Protein AF-A0A7V9S5V1-F1 (afdb_monomer_lite)

Radius of gyration: 19.91 Å; chains: 1; bounding box: 54×23×60 Å

Sequence (107 aa):
MKKEIKVPMIFIELLIILFIAFIVSGMFYYIFKSKSNCPGNVLLFFVVIFLASVAERLWIIPVGPVFFGLAWVPILIVGAIFAFVLYAASMSPVNYKSVEKKYRNNE

Foldseek 3Di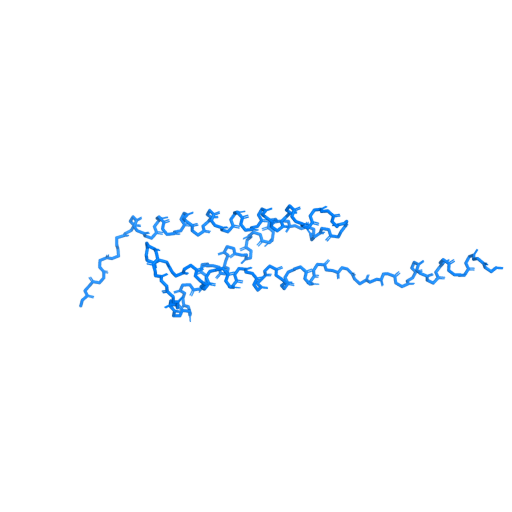:
DDPPPPPVLVVVVLVVLLVVLVVLLVVLCVVCVVPPLPQPDSPVLSVVLSVQLVVCVVPPDQDDDADSNDRVVSSVVSSVVSSVVSVVVSDDDDPVVVVVVVVVVVD

Structure (mmCIF, N/CA/C/O backbone):
data_AF-A0A7V9S5V1-F1
#
_entry.id   AF-A0A7V9S5V1-F1
#
loop_
_atom_site.group_PDB
_atom_site.id
_atom_site.type_symbol
_atom_site.label_atom_id
_atom_site.label_alt_id
_atom_site.label_comp_id
_atom_site.label_asym_id
_atom_site.label_entity_id
_atom_site.label_seq_id
_atom_site.pdbx_PDB_ins_code
_atom_site.Cartn_x
_atom_site.Cartn_y
_atom_site.Cartn_z
_atom_site.occupancy
_atom_site.B_iso_or_equiv
_atom_site.auth_seq_id
_atom_site.auth_comp_id
_atom_site.auth_asym_id
_atom_site.auth_atom_id
_atom_site.pdbx_PDB_model_num
ATOM 1 N N . MET A 1 1 ? -26.966 -4.944 18.571 1.00 40.75 1 MET A N 1
ATOM 2 C CA . MET A 1 1 ? -25.594 -4.687 19.060 1.00 40.75 1 MET A CA 1
ATOM 3 C C . MET A 1 1 ? -25.048 -3.476 18.309 1.00 40.75 1 MET A C 1
ATOM 5 O O . MET A 1 1 ? -24.588 -3.605 17.183 1.00 40.75 1 MET A O 1
ATOM 9 N N . LYS A 1 2 ? -25.250 -2.275 18.866 1.00 45.94 2 LYS A N 1
ATOM 10 C CA . LYS A 1 2 ? -24.857 -0.997 18.255 1.00 45.94 2 LYS A CA 1
ATOM 11 C C . LYS A 1 2 ? -23.326 -0.947 18.286 1.00 45.94 2 LYS A C 1
ATOM 13 O O . LYS A 1 2 ? -22.747 -0.835 19.362 1.00 45.94 2 LYS A O 1
ATOM 18 N N . LYS A 1 3 ? -22.659 -1.129 17.141 1.00 58.50 3 LYS A N 1
ATOM 19 C CA . LYS A 1 3 ? -21.239 -0.777 17.027 1.00 58.50 3 LYS A CA 1
ATOM 20 C C . LYS A 1 3 ? -21.197 0.740 17.156 1.00 58.50 3 LYS A C 1
ATOM 22 O O . LYS A 1 3 ? -21.477 1.448 16.197 1.00 58.50 3 LYS A O 1
ATOM 27 N N . GLU A 1 4 ? -20.947 1.225 18.366 1.00 57.56 4 GLU A N 1
ATOM 28 C CA . GLU A 1 4 ? -20.545 2.605 18.610 1.00 57.56 4 GLU A CA 1
ATOM 29 C C . GLU A 1 4 ? -19.238 2.795 17.837 1.00 57.56 4 GLU A C 1
ATOM 31 O O . GLU A 1 4 ? -18.164 2.383 18.283 1.00 57.56 4 GLU A O 1
ATOM 36 N N . ILE A 1 5 ? -19.349 3.301 16.610 1.00 62.50 5 ILE A N 1
ATOM 37 C CA . ILE A 1 5 ? -18.211 3.625 15.764 1.00 62.50 5 ILE A CA 1
ATOM 38 C C . ILE A 1 5 ? -17.511 4.788 16.458 1.00 62.50 5 ILE A C 1
ATOM 40 O O . ILE A 1 5 ? -17.848 5.956 16.267 1.00 62.50 5 ILE A O 1
ATOM 44 N N . LYS A 1 6 ? -16.561 4.464 17.334 1.00 64.88 6 LYS A N 1
ATOM 45 C CA . LYS A 1 6 ? -15.699 5.460 17.948 1.00 64.88 6 LYS A CA 1
ATOM 46 C C . LYS A 1 6 ? -14.846 6.036 16.823 1.00 64.88 6 LYS A C 1
ATOM 48 O O . LYS A 1 6 ? -13.863 5.426 16.421 1.00 64.88 6 LYS A O 1
ATOM 53 N N . VAL A 1 7 ? -15.225 7.217 16.338 1.00 66.00 7 VAL A N 1
ATOM 54 C CA . VAL A 1 7 ? -14.460 8.063 15.405 1.00 66.00 7 VAL A CA 1
ATOM 55 C C . VAL A 1 7 ? -12.943 8.062 15.680 1.00 66.00 7 VAL A C 1
ATOM 57 O O . VAL A 1 7 ? -12.189 7.925 14.715 1.00 66.00 7 VAL A O 1
ATOM 60 N N . PRO A 1 8 ? -12.450 8.108 16.944 1.00 68.56 8 PRO A N 1
ATOM 61 C CA . PRO A 1 8 ? -11.009 8.016 17.200 1.00 68.56 8 PRO A CA 1
ATOM 62 C C . PRO A 1 8 ? -10.372 6.697 16.734 1.00 68.56 8 PRO A C 1
ATOM 64 O O . PRO A 1 8 ? -9.213 6.693 16.340 1.00 68.56 8 PRO A O 1
ATOM 67 N N . MET A 1 9 ? -11.113 5.588 16.733 1.00 73.25 9 MET A N 1
ATOM 68 C CA . MET A 1 9 ? -10.608 4.276 16.323 1.00 73.25 9 MET A CA 1
ATOM 69 C C . MET A 1 9 ? -10.393 4.210 14.802 1.00 73.25 9 MET A C 1
ATOM 71 O O . MET A 1 9 ? -9.333 3.784 14.366 1.00 73.25 9 MET A O 1
ATOM 75 N N . ILE A 1 10 ? -11.326 4.741 13.999 1.00 75.88 10 ILE A N 1
ATOM 76 C CA . ILE A 1 10 ? -11.169 4.822 12.531 1.00 75.88 10 ILE A CA 1
ATOM 77 C C . ILE A 1 10 ? -9.993 5.719 12.146 1.00 75.88 10 ILE A C 1
ATOM 79 O O . ILE A 1 10 ? -9.258 5.414 11.210 1.00 75.88 10 ILE A O 1
ATOM 83 N N . PHE A 1 11 ? -9.816 6.835 12.854 1.00 80.56 11 PHE A N 1
ATOM 84 C CA . PHE A 1 11 ? -8.724 7.759 12.566 1.00 80.56 11 PHE A CA 1
ATOM 85 C C . PHE A 1 11 ? -7.356 7.106 12.804 1.00 80.56 11 PHE A C 1
ATOM 87 O O . PHE A 1 11 ? -6.462 7.219 11.968 1.00 80.56 11 PHE A O 1
ATOM 94 N N . ILE A 1 12 ? -7.215 6.365 13.908 1.00 81.69 12 ILE A N 1
ATOM 95 C CA . ILE A 1 12 ? -6.005 5.592 14.213 1.00 81.69 12 ILE A CA 1
ATOM 96 C C . ILE A 1 12 ? -5.784 4.497 13.164 1.00 81.69 12 ILE A C 1
ATOM 98 O O . ILE A 1 12 ? -4.666 4.343 12.680 1.00 81.69 12 ILE A O 1
ATOM 102 N N . GLU A 1 13 ? -6.836 3.776 12.766 1.00 75.12 13 GLU A N 1
ATOM 103 C CA . GLU A 1 13 ? -6.740 2.751 11.721 1.00 75.12 13 GLU A CA 1
ATOM 104 C C . GLU A 1 13 ? -6.241 3.336 10.391 1.00 75.12 13 GLU A C 1
ATOM 106 O O . GLU A 1 13 ? -5.330 2.783 9.776 1.00 75.12 13 GLU A O 1
ATOM 111 N N . LEU A 1 14 ? -6.790 4.481 9.970 1.00 81.12 14 LEU A N 1
ATOM 112 C CA . LEU A 1 14 ? -6.357 5.193 8.765 1.00 81.12 14 LEU A CA 1
ATOM 113 C C . LEU A 1 14 ? -4.901 5.643 8.854 1.00 81.12 14 LEU A C 1
ATOM 115 O O . LEU A 1 14 ? -4.161 5.496 7.883 1.00 81.12 14 LEU A O 1
ATOM 119 N N . LEU A 1 15 ? -4.482 6.160 10.010 1.00 85.00 15 LEU A N 1
ATOM 120 C CA . LEU A 1 15 ? -3.103 6.582 10.236 1.00 85.00 15 LEU A CA 1
ATOM 121 C C . LEU A 1 15 ? -2.134 5.394 10.128 1.00 85.00 15 LEU A C 1
ATOM 123 O O . LEU A 1 15 ? -1.085 5.511 9.496 1.00 85.00 15 LEU A O 1
ATOM 127 N N . ILE A 1 16 ? -2.505 4.241 10.693 1.00 81.25 16 ILE A N 1
ATOM 128 C CA . ILE A 1 16 ? -1.719 3.003 10.613 1.00 81.25 16 ILE A CA 1
ATOM 129 C C . ILE A 1 16 ? -1.635 2.514 9.163 1.00 81.25 16 ILE A C 1
ATOM 131 O O . ILE A 1 16 ? -0.538 2.223 8.689 1.00 81.25 16 ILE A O 1
ATOM 135 N N . ILE A 1 17 ? -2.759 2.467 8.437 1.00 79.06 17 ILE A N 1
ATOM 136 C CA . ILE A 1 17 ? -2.779 2.066 7.019 1.00 79.06 17 ILE A CA 1
ATOM 137 C C . ILE A 1 17 ? -1.896 3.000 6.185 1.00 79.06 17 ILE A C 1
ATOM 139 O O . ILE A 1 17 ? -1.103 2.526 5.373 1.00 79.06 17 ILE A O 1
ATOM 143 N N . LEU A 1 18 ? -2.003 4.313 6.403 1.00 83.56 18 LEU A N 1
ATOM 144 C CA . LEU A 1 18 ? -1.196 5.318 5.715 1.00 83.56 18 LEU A CA 1
ATOM 145 C C . LEU A 1 18 ? 0.300 5.098 5.972 1.00 83.56 18 LEU A C 1
ATOM 147 O O . LEU A 1 18 ? 1.099 5.120 5.037 1.00 83.56 18 LEU A O 1
ATOM 151 N N . PHE A 1 19 ? 0.671 4.844 7.228 1.00 85.0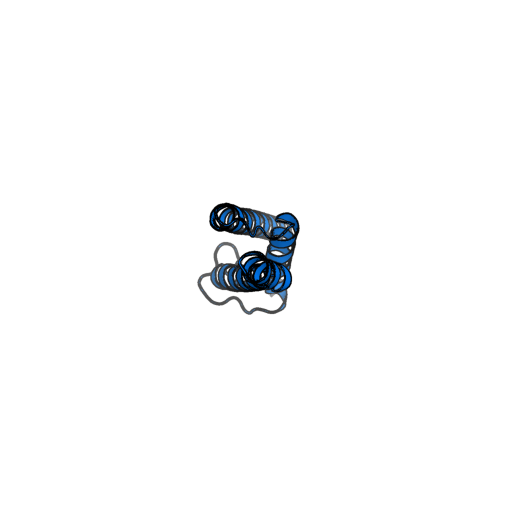6 19 PHE A N 1
ATOM 152 C CA . PHE A 1 19 ? 2.057 4.616 7.624 1.00 85.06 19 PHE A CA 1
ATOM 153 C C . PHE A 1 19 ? 2.623 3.318 7.032 1.00 85.06 19 PHE A C 1
ATOM 155 O O . PHE A 1 19 ? 3.722 3.320 6.479 1.00 85.06 19 PHE A O 1
ATOM 162 N N . ILE A 1 20 ? 1.856 2.223 7.066 1.00 78.94 20 ILE A N 1
ATOM 163 C CA . ILE A 1 20 ? 2.241 0.944 6.450 1.00 78.94 20 ILE A CA 1
ATOM 164 C C . ILE A 1 20 ? 2.384 1.101 4.933 1.00 78.94 20 ILE A C 1
ATOM 166 O O . ILE A 1 20 ? 3.401 0.693 4.374 1.00 78.94 20 ILE A O 1
ATOM 170 N N . ALA A 1 21 ? 1.413 1.729 4.265 1.00 79.00 21 ALA A N 1
ATOM 171 C CA . ALA A 1 21 ? 1.468 1.976 2.825 1.00 79.00 21 ALA A CA 1
ATOM 172 C C . ALA A 1 21 ? 2.697 2.816 2.443 1.00 79.00 21 ALA A C 1
ATOM 174 O O . ALA A 1 21 ? 3.360 2.525 1.446 1.00 79.00 21 ALA A O 1
ATOM 175 N N . PHE A 1 22 ? 3.046 3.811 3.264 1.00 82.00 22 PHE A N 1
ATOM 176 C CA . PHE A 1 22 ? 4.242 4.627 3.071 1.00 82.00 22 PHE A CA 1
ATOM 177 C C . PHE A 1 22 ? 5.529 3.801 3.199 1.00 82.00 22 PHE A C 1
ATOM 179 O O . PHE A 1 22 ? 6.393 3.883 2.324 1.00 82.00 22 PHE A O 1
ATOM 186 N N . ILE A 1 23 ? 5.639 2.956 4.230 1.00 83.50 23 ILE A N 1
ATOM 187 C CA . ILE A 1 23 ? 6.798 2.068 4.424 1.00 83.50 23 ILE A CA 1
ATOM 188 C C . ILE A 1 23 ? 6.930 1.078 3.268 1.00 83.50 23 ILE A C 1
ATOM 190 O O . ILE A 1 23 ? 8.016 0.942 2.709 1.00 83.50 23 ILE A O 1
ATOM 194 N N . VAL A 1 24 ? 5.843 0.406 2.882 1.00 75.62 24 VAL A N 1
ATOM 195 C CA . VAL A 1 24 ? 5.854 -0.584 1.794 1.00 75.62 24 VAL A CA 1
ATOM 196 C C . VAL A 1 24 ? 6.230 0.083 0.472 1.00 75.62 24 VAL A C 1
ATOM 198 O O . VAL A 1 24 ? 7.118 -0.402 -0.230 1.00 75.62 24 VAL A O 1
ATOM 201 N N . SER A 1 25 ? 5.631 1.235 0.159 1.00 74.75 25 SER A N 1
ATOM 202 C CA . SER A 1 25 ? 5.985 2.006 -1.036 1.00 74.75 25 SER A CA 1
ATOM 203 C C . SER A 1 25 ? 7.452 2.451 -1.016 1.00 74.75 25 SER A C 1
ATOM 205 O O . SER A 1 25 ? 8.122 2.396 -2.048 1.00 74.75 25 SER A O 1
ATOM 207 N N . GLY A 1 26 ? 7.966 2.871 0.143 1.00 75.12 26 GLY A N 1
ATOM 208 C CA . GLY A 1 26 ? 9.366 3.251 0.327 1.00 75.12 26 GLY A CA 1
ATOM 209 C C . GLY A 1 26 ? 10.330 2.072 0.171 1.00 75.12 26 GLY A C 1
ATOM 210 O O . GLY A 1 26 ? 11.342 2.202 -0.518 1.00 75.12 26 GLY A O 1
ATOM 211 N N . MET A 1 27 ? 10.001 0.907 0.740 1.00 75.81 27 MET A N 1
ATOM 212 C CA . MET A 1 27 ? 10.772 -0.331 0.574 1.00 75.81 27 MET A CA 1
ATOM 213 C C . MET A 1 27 ? 10.845 -0.743 -0.893 1.00 75.81 27 MET A C 1
ATOM 215 O O . MET A 1 27 ? 11.940 -0.990 -1.394 1.00 75.81 27 MET A O 1
ATOM 219 N N . PHE A 1 28 ? 9.712 -0.768 -1.601 1.00 67.69 28 PHE A N 1
ATOM 220 C CA . PHE A 1 28 ? 9.691 -1.073 -3.032 1.00 67.69 28 PHE A CA 1
ATOM 221 C C . PHE A 1 28 ? 10.517 -0.056 -3.823 1.00 67.69 28 PHE A C 1
ATOM 223 O O . PHE A 1 28 ? 11.359 -0.450 -4.626 1.00 67.69 28 PHE A O 1
ATOM 230 N N . TYR A 1 29 ? 10.372 1.243 -3.550 1.00 72.19 29 TYR A N 1
ATOM 231 C CA . TYR A 1 29 ? 11.217 2.250 -4.189 1.00 72.19 29 TYR A CA 1
ATOM 232 C C . TYR A 1 29 ? 12.709 1.969 -3.972 1.00 72.19 29 TYR A C 1
ATOM 234 O O . TYR A 1 29 ? 13.473 1.987 -4.931 1.00 72.19 29 TYR A O 1
ATOM 242 N N . TYR A 1 30 ? 13.129 1.654 -2.746 1.00 71.25 30 TYR A N 1
ATOM 243 C CA . TYR A 1 30 ? 14.538 1.417 -2.431 1.00 71.25 30 TYR A CA 1
ATOM 244 C C . TYR A 1 30 ? 15.085 0.131 -3.070 1.00 71.25 30 TYR A C 1
ATOM 246 O O . TYR A 1 30 ? 16.190 0.141 -3.612 1.00 71.25 30 TYR A O 1
ATOM 254 N N . ILE A 1 31 ? 14.301 -0.953 -3.060 1.00 68.50 31 ILE A N 1
ATOM 255 C CA . ILE A 1 31 ? 14.654 -2.241 -3.681 1.00 68.50 31 ILE A CA 1
ATOM 256 C C . ILE A 1 31 ? 14.778 -2.089 -5.204 1.00 68.50 31 ILE A C 1
ATOM 258 O O . ILE A 1 31 ? 15.728 -2.591 -5.807 1.00 68.50 31 ILE A O 1
ATOM 262 N N . PHE A 1 32 ? 13.853 -1.362 -5.837 1.00 61.25 32 PHE A N 1
ATOM 263 C CA . PHE A 1 32 ? 13.815 -1.214 -7.293 1.00 61.25 32 PHE A CA 1
ATOM 264 C C . PHE A 1 32 ? 14.657 -0.051 -7.830 1.00 61.25 32 PHE A C 1
ATOM 266 O O . PHE A 1 32 ? 15.002 -0.070 -9.009 1.00 61.25 32 PHE A O 1
ATOM 273 N N . LYS A 1 33 ? 15.098 0.890 -6.981 1.00 59.34 33 LYS A N 1
ATOM 274 C CA . LYS A 1 33 ? 16.027 1.978 -7.344 1.00 59.34 33 LYS A CA 1
ATOM 275 C C . LYS A 1 33 ? 17.333 1.471 -7.966 1.00 59.34 33 LYS A C 1
ATOM 277 O O . LYS A 1 33 ? 17.938 2.177 -8.767 1.00 59.34 33 LYS A O 1
ATOM 282 N N . SER A 1 34 ? 17.778 0.260 -7.618 1.00 53.69 34 SER A N 1
ATOM 283 C CA . SER A 1 34 ? 19.021 -0.311 -8.158 1.00 53.69 34 SER A CA 1
ATOM 284 C C . SER A 1 34 ? 18.911 -0.765 -9.620 1.00 53.69 34 SER A C 1
ATOM 286 O O . SER A 1 34 ? 19.941 -0.993 -10.254 1.00 53.69 34 SER A O 1
ATOM 288 N N . LYS A 1 35 ? 17.699 -0.922 -10.166 1.00 56.03 35 LYS A N 1
ATOM 289 C CA . LYS A 1 35 ? 17.481 -1.280 -11.571 1.00 56.03 35 LYS A CA 1
ATOM 290 C C . 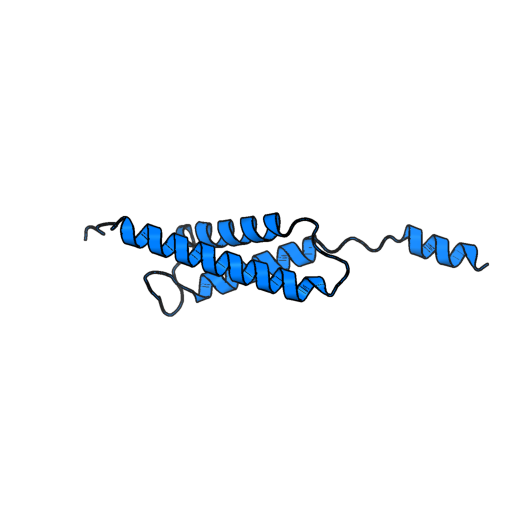LYS A 1 35 ? 17.013 -0.018 -12.288 1.00 56.03 35 LYS A C 1
ATOM 292 O O . LYS A 1 35 ? 15.983 0.538 -11.939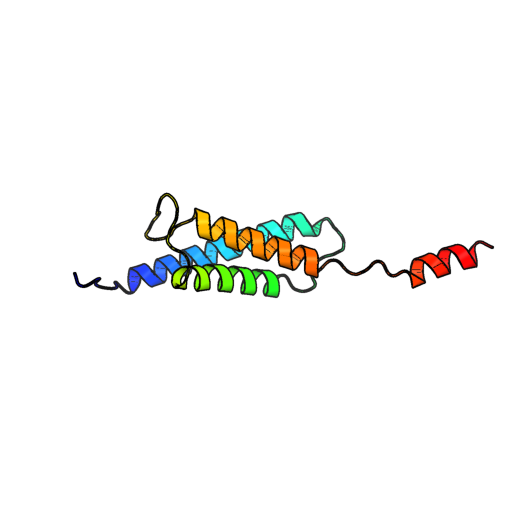 1.00 56.03 35 LYS A O 1
ATOM 297 N N . SER A 1 36 ? 17.744 0.412 -13.309 1.00 49.75 36 SER A N 1
ATOM 298 C CA . SER A 1 36 ? 17.546 1.622 -14.133 1.00 49.75 36 SER A CA 1
ATOM 299 C C . SER A 1 36 ? 16.169 1.765 -14.823 1.00 49.75 36 SER A C 1
ATOM 301 O O . SER A 1 36 ? 15.964 2.686 -15.607 1.00 49.75 36 SER A O 1
ATOM 303 N N . ASN A 1 37 ? 15.213 0.888 -14.513 1.00 53.62 37 ASN A N 1
ATOM 304 C CA . ASN A 1 37 ? 13.830 0.858 -14.972 1.00 53.62 37 ASN A CA 1
ATOM 305 C C . ASN A 1 37 ? 12.881 1.287 -13.839 1.00 53.62 37 ASN A C 1
ATOM 307 O O . ASN A 1 37 ? 11.952 0.558 -13.493 1.00 53.62 37 ASN A O 1
ATOM 311 N N . CYS A 1 38 ? 13.127 2.446 -13.224 1.00 53.62 38 CYS A N 1
ATOM 312 C CA . CYS A 1 38 ? 12.183 2.988 -12.251 1.00 53.62 38 CYS A CA 1
ATOM 313 C C . CYS A 1 38 ? 10.817 3.214 -12.927 1.00 53.62 38 CYS A C 1
ATOM 315 O O . CYS A 1 38 ? 10.762 3.892 -13.958 1.00 53.62 38 CYS A O 1
ATOM 317 N N . PRO A 1 39 ? 9.710 2.721 -12.342 1.00 54.16 39 PRO A N 1
ATOM 318 C CA . PRO A 1 39 ? 8.380 3.184 -12.704 1.00 54.16 39 PRO A CA 1
ATOM 319 C C . PRO A 1 39 ? 8.354 4.698 -12.520 1.00 54.16 39 PRO A C 1
ATOM 321 O O . PRO A 1 39 ? 8.674 5.193 -11.440 1.00 54.16 39 PRO A O 1
ATOM 324 N N . GLY A 1 40 ? 7.990 5.439 -13.562 1.00 57.19 40 GLY A N 1
ATOM 325 C CA . GLY A 1 40 ? 8.127 6.897 -13.620 1.00 57.19 40 GLY A CA 1
ATOM 326 C C . GLY A 1 40 ? 7.351 7.709 -12.573 1.00 57.19 40 GLY A C 1
ATOM 327 O O . GLY A 1 40 ? 7.383 8.927 -12.657 1.00 57.19 40 GLY A O 1
ATOM 328 N N . ASN A 1 41 ? 6.669 7.095 -11.596 1.00 71.06 41 ASN A N 1
ATOM 329 C CA . ASN A 1 41 ? 6.030 7.808 -10.488 1.00 71.06 41 ASN A CA 1
ATOM 330 C C . ASN A 1 41 ? 5.876 6.933 -9.229 1.00 71.06 41 ASN A C 1
ATOM 332 O O . ASN A 1 41 ? 4.914 6.181 -9.083 1.00 71.06 41 ASN A O 1
ATOM 336 N N . VAL A 1 42 ? 6.780 7.108 -8.260 1.00 71.50 42 VAL A N 1
ATOM 337 C CA . VAL A 1 42 ? 6.687 6.511 -6.907 1.00 71.50 42 VAL A CA 1
ATOM 338 C C . VAL A 1 42 ? 5.394 6.925 -6.199 1.00 71.50 42 VAL A C 1
ATOM 340 O O . VAL A 1 42 ? 4.783 6.134 -5.488 1.00 71.50 42 VAL A O 1
ATOM 343 N N . LEU A 1 43 ? 4.939 8.154 -6.455 1.00 71.75 43 LEU A N 1
ATOM 344 C CA . LEU A 1 43 ? 3.662 8.666 -5.963 1.00 71.75 43 LEU A CA 1
ATOM 345 C C . LEU A 1 43 ? 2.468 7.841 -6.458 1.00 71.75 43 LEU A C 1
ATOM 347 O O . LEU A 1 43 ? 1.561 7.582 -5.676 1.00 71.75 43 LEU A O 1
ATOM 351 N N . LEU A 1 44 ? 2.471 7.385 -7.717 1.00 73.06 44 LEU A N 1
ATOM 352 C CA . LEU A 1 44 ? 1.404 6.522 -8.241 1.00 73.06 44 LEU A CA 1
ATOM 353 C C . LEU A 1 44 ? 1.388 5.172 -7.522 1.00 73.06 44 LEU A C 1
ATOM 355 O O . LEU A 1 44 ? 0.322 4.695 -7.151 1.00 73.06 44 LEU A O 1
ATOM 359 N N . PHE A 1 45 ? 2.566 4.597 -7.266 1.00 74.00 45 PHE A N 1
ATOM 360 C CA . PHE A 1 45 ? 2.706 3.374 -6.473 1.00 74.00 45 PHE A CA 1
ATOM 361 C C . PHE A 1 45 ? 2.109 3.529 -5.075 1.00 74.00 45 PHE A C 1
ATOM 363 O O . PHE A 1 45 ? 1.276 2.723 -4.665 1.00 74.00 45 PHE A O 1
ATOM 370 N N . PHE A 1 46 ? 2.487 4.599 -4.375 1.00 78.38 46 PHE A N 1
ATOM 371 C CA . PHE A 1 46 ? 1.964 4.905 -3.050 1.00 78.38 46 PHE A CA 1
ATOM 372 C C . PHE A 1 46 ? 0.440 5.070 -3.058 1.00 78.38 46 PHE A C 1
ATOM 374 O O . PHE A 1 46 ? -0.246 4.447 -2.252 1.00 78.38 46 PHE A O 1
ATOM 381 N N . VAL A 1 47 ? -0.095 5.872 -3.985 1.00 80.56 47 VAL A N 1
ATOM 382 C CA . VAL A 1 47 ? -1.537 6.146 -4.076 1.00 80.56 47 VAL A CA 1
ATOM 383 C C . VAL A 1 47 ? -2.323 4.869 -4.359 1.00 80.56 47 VAL A C 1
ATOM 385 O O . VAL A 1 47 ? -3.345 4.643 -3.720 1.00 80.56 47 VAL A O 1
ATOM 388 N N . VAL A 1 48 ? -1.847 4.011 -5.265 1.00 80.25 48 VAL A N 1
ATOM 389 C CA . VAL A 1 48 ? -2.523 2.747 -5.593 1.00 80.25 48 VAL A CA 1
ATOM 390 C C . VAL A 1 48 ? -2.493 1.779 -4.412 1.00 80.25 48 VAL A C 1
ATOM 392 O O . VAL A 1 48 ? -3.534 1.218 -4.084 1.00 80.25 48 VAL A O 1
ATOM 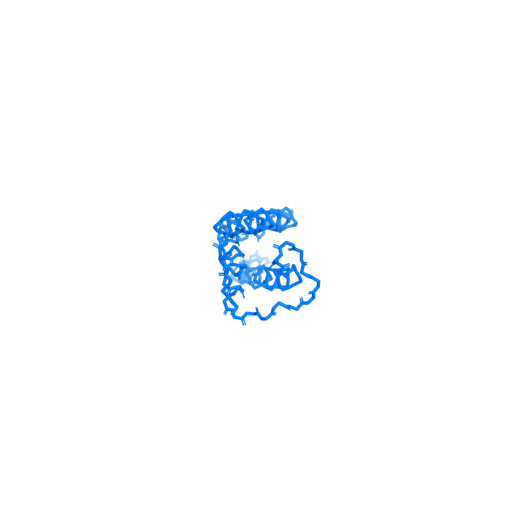395 N N . ILE A 1 49 ? -1.349 1.613 -3.739 1.00 78.12 49 ILE A N 1
ATOM 396 C CA . ILE A 1 49 ? -1.247 0.752 -2.547 1.00 78.12 49 ILE A CA 1
ATOM 397 C C . ILE A 1 49 ? -2.151 1.284 -1.431 1.00 78.12 49 ILE A C 1
ATOM 399 O O . ILE A 1 49 ? -2.878 0.516 -0.807 1.00 78.12 49 ILE A O 1
ATOM 403 N N . PHE A 1 50 ? -2.155 2.598 -1.203 1.00 80.44 50 PHE A N 1
ATOM 404 C CA . PHE A 1 50 ? -3.016 3.227 -0.207 1.00 80.44 50 PHE A CA 1
ATOM 405 C C . PHE A 1 50 ? -4.503 3.014 -0.521 1.00 80.44 50 PHE A C 1
ATOM 407 O O . PHE A 1 50 ? -5.254 2.577 0.351 1.00 80.44 50 PHE A O 1
ATOM 414 N N . LEU A 1 51 ? -4.929 3.251 -1.767 1.00 81.81 51 LEU A N 1
ATOM 415 C CA . LEU A 1 51 ? -6.310 3.003 -2.191 1.00 81.81 51 LEU A CA 1
ATOM 416 C C . LEU A 1 51 ? -6.687 1.526 -2.074 1.00 81.81 51 LEU A C 1
ATOM 418 O O . LEU A 1 51 ? -7.795 1.229 -1.638 1.00 81.81 51 LEU A O 1
ATOM 422 N N . ALA A 1 52 ? -5.785 0.612 -2.430 1.00 78.50 52 ALA A N 1
ATOM 423 C CA . ALA A 1 52 ? -6.025 -0.822 -2.334 1.00 78.50 52 ALA A CA 1
ATOM 424 C C . ALA A 1 52 ? -6.227 -1.262 -0.873 1.00 78.50 52 ALA A C 1
ATOM 426 O O . ALA A 1 52 ? -7.195 -1.963 -0.579 1.00 78.50 52 ALA A O 1
ATOM 427 N N . SER A 1 53 ? -5.393 -0.773 0.050 1.00 75.81 53 SER A N 1
ATOM 428 C CA . SER A 1 53 ? -5.528 -1.035 1.491 1.00 75.81 53 SER A CA 1
ATOM 429 C C . SER A 1 53 ? -6.789 -0.410 2.101 1.00 75.81 53 SER A C 1
ATOM 431 O O . SER A 1 53 ? -7.363 -0.949 3.045 1.00 75.81 53 SER A O 1
ATOM 433 N N . VAL A 1 54 ? -7.254 0.730 1.579 1.00 78.38 54 VAL A N 1
ATOM 434 C CA . VAL A 1 54 ? -8.526 1.335 2.011 1.00 78.38 54 VAL A CA 1
ATOM 435 C C . VAL A 1 54 ? -9.723 0.552 1.460 1.00 78.38 54 VAL A C 1
ATOM 437 O O . VAL A 1 54 ? -10.664 0.275 2.207 1.00 78.38 54 VAL A O 1
ATOM 440 N N . ALA A 1 55 ? -9.688 0.168 0.181 1.00 80.25 55 ALA A N 1
ATOM 441 C CA . ALA A 1 55 ? -10.753 -0.576 -0.495 1.00 80.25 55 ALA A CA 1
ATOM 442 C C . ALA A 1 55 ? -10.935 -1.987 0.076 1.00 80.25 55 ALA A C 1
ATOM 444 O O . ALA A 1 55 ? -12.058 -2.481 0.166 1.00 80.25 55 ALA A O 1
ATOM 445 N N . GLU A 1 56 ? -9.849 -2.600 0.541 1.00 75.12 56 GLU A N 1
ATOM 446 C CA . GLU A 1 56 ? -9.862 -3.879 1.239 1.00 75.12 56 GLU A CA 1
ATOM 447 C C . GLU A 1 56 ? -10.903 -3.962 2.358 1.00 75.12 56 GLU A C 1
ATOM 449 O O . GLU A 1 56 ? -11.621 -4.959 2.462 1.00 75.12 56 GLU A O 1
ATOM 454 N N . ARG A 1 57 ? -11.061 -2.888 3.140 1.00 70.75 57 ARG A N 1
ATOM 455 C CA . ARG A 1 57 ? -12.011 -2.853 4.261 1.00 70.75 57 ARG A CA 1
ATOM 456 C C . ARG A 1 57 ? -13.472 -3.022 3.836 1.00 70.75 57 ARG A C 1
ATOM 458 O O . ARG A 1 57 ? -14.303 -3.325 4.688 1.00 70.75 57 ARG A O 1
ATOM 465 N N . LEU A 1 58 ? -13.795 -2.793 2.562 1.00 75.94 58 LEU A N 1
ATOM 466 C CA . LEU A 1 58 ? -15.162 -2.866 2.044 1.00 75.94 58 LEU A CA 1
ATOM 467 C C . LEU A 1 58 ? -15.540 -4.260 1.535 1.00 75.94 58 LEU A C 1
ATOM 469 O O . LEU A 1 58 ? -16.723 -4.592 1.544 1.00 75.94 58 LEU A O 1
ATOM 473 N N . TRP A 1 59 ? -14.573 -5.065 1.088 1.00 76.88 59 TRP A N 1
ATOM 474 C CA . TRP A 1 59 ? -14.862 -6.306 0.358 1.00 76.88 59 TRP A CA 1
ATOM 475 C C . TRP A 1 59 ? -14.172 -7.562 0.893 1.00 76.88 59 TRP A C 1
ATOM 477 O O . TRP A 1 59 ? -14.564 -8.668 0.526 1.00 76.88 59 TRP A O 1
ATOM 487 N N . ILE A 1 60 ? -13.165 -7.426 1.758 1.00 72.44 60 ILE A N 1
ATOM 488 C CA . ILE A 1 60 ? -12.372 -8.554 2.237 1.00 72.44 60 ILE A CA 1
ATOM 489 C C . ILE A 1 60 ? -12.743 -8.814 3.685 1.00 72.44 60 ILE A C 1
ATOM 491 O O . ILE A 1 60 ? -12.681 -7.951 4.561 1.00 72.44 60 ILE A O 1
ATOM 495 N N . ILE A 1 61 ? -13.142 -10.057 3.917 1.00 73.56 61 ILE A N 1
ATOM 496 C CA . ILE A 1 61 ? -13.386 -10.582 5.248 1.00 73.56 61 ILE A CA 1
ATOM 497 C C . ILE A 1 61 ? -12.014 -10.675 5.930 1.00 73.56 61 ILE A C 1
ATOM 499 O O . ILE A 1 61 ? -11.096 -11.242 5.340 1.00 73.56 61 ILE A O 1
ATOM 503 N N . PRO A 1 62 ? -11.833 -10.119 7.137 1.00 72.81 62 PRO A N 1
ATOM 504 C CA . PRO A 1 62 ? -10.545 -10.140 7.819 1.00 72.81 62 PRO A CA 1
ATOM 505 C C . PRO A 1 62 ? -10.105 -11.588 8.073 1.00 72.81 62 PRO A C 1
ATOM 507 O O . PRO A 1 62 ? -10.712 -12.292 8.878 1.00 72.81 62 PRO A O 1
ATOM 510 N N . VAL A 1 63 ? -9.052 -12.032 7.382 1.00 70.38 63 VAL A N 1
ATOM 511 C CA . VAL A 1 63 ? -8.455 -13.362 7.568 1.00 70.38 63 VAL A CA 1
ATOM 512 C C . VAL A 1 63 ? -7.148 -13.219 8.346 1.00 70.38 63 VAL A C 1
ATOM 514 O O . VAL A 1 63 ? -6.254 -12.488 7.932 1.00 70.38 63 VAL A O 1
ATOM 517 N N . GLY A 1 64 ? -7.030 -13.929 9.470 1.00 68.75 64 GLY A N 1
ATOM 518 C CA . GLY A 1 64 ? -5.835 -13.934 10.320 1.00 68.75 64 GLY A CA 1
ATOM 519 C C . GLY A 1 64 ? -5.978 -13.131 11.621 1.00 68.75 64 GLY A C 1
ATOM 520 O O . GLY A 1 64 ? -7.060 -12.624 11.927 1.00 68.75 64 GLY A O 1
ATOM 521 N N . PRO A 1 65 ? -4.902 -13.039 12.427 1.00 75.12 65 PRO A N 1
ATOM 522 C CA . PRO A 1 65 ? -4.927 -12.332 13.705 1.00 75.12 65 PRO A CA 1
ATOM 523 C C . PRO A 1 65 ? -5.255 -10.857 13.483 1.00 75.12 65 PRO A C 1
ATOM 525 O O . PRO A 1 65 ? -4.640 -10.213 12.643 1.00 75.12 65 PRO A O 1
ATOM 528 N N . VAL A 1 66 ? -6.208 -10.302 14.220 1.00 74.56 66 VAL A N 1
ATOM 529 C CA . VAL A 1 66 ? -6.585 -8.892 14.077 1.00 74.56 66 VAL A CA 1
ATOM 530 C C . VAL A 1 66 ? -5.810 -8.075 15.106 1.00 74.56 66 VAL A C 1
ATOM 532 O O . VAL A 1 66 ? -5.993 -8.268 16.307 1.00 74.56 66 VAL A O 1
ATOM 535 N N . PHE A 1 67 ? -4.971 -7.145 14.654 1.00 72.25 67 PHE A N 1
ATOM 536 C CA . PHE A 1 67 ? -4.306 -6.177 15.528 1.00 72.25 67 PHE A CA 1
ATOM 537 C C . PHE A 1 67 ? -5.031 -4.839 15.418 1.00 72.25 67 PHE A C 1
ATOM 539 O O . PHE A 1 67 ? -5.197 -4.316 14.322 1.00 72.25 67 PHE A O 1
ATOM 546 N N . PHE A 1 68 ? -5.489 -4.288 16.546 1.00 67.56 68 PHE A N 1
ATOM 547 C CA . PHE A 1 68 ? -6.171 -2.984 16.588 1.00 67.56 68 PHE A CA 1
ATOM 548 C C . PHE A 1 68 ? -7.386 -2.851 15.643 1.00 67.56 68 PHE A C 1
ATOM 550 O O . PHE A 1 68 ? -7.666 -1.767 15.152 1.00 67.56 68 PHE A O 1
ATOM 557 N N . GLY A 1 69 ? -8.114 -3.943 15.378 1.00 69.69 69 GLY A N 1
ATOM 558 C CA . GLY A 1 69 ? -9.258 -3.937 14.448 1.00 69.69 69 GLY A CA 1
ATOM 559 C C . GLY A 1 69 ? -8.884 -4.112 12.970 1.00 69.69 69 GLY A C 1
ATOM 560 O O . GLY A 1 69 ? -9.774 -4.233 12.128 1.00 69.69 69 GLY A O 1
ATOM 561 N N . LEU A 1 70 ? -7.587 -4.205 12.657 1.00 67.81 70 LEU A N 1
ATOM 562 C CA . LEU A 1 70 ? -7.054 -4.397 11.311 1.00 67.81 70 LEU A CA 1
ATOM 563 C C . LEU A 1 70 ? -6.522 -5.818 11.111 1.00 67.81 70 LEU A C 1
ATOM 565 O O . LEU A 1 70 ? -5.712 -6.327 11.891 1.00 67.81 70 LEU A O 1
ATOM 569 N N . ALA A 1 71 ? -6.952 -6.449 10.021 1.00 78.12 71 ALA A N 1
ATOM 570 C CA . ALA A 1 71 ? -6.342 -7.677 9.540 1.00 78.12 71 ALA A CA 1
ATOM 571 C C . ALA A 1 71 ? -5.123 -7.316 8.683 1.00 78.12 71 ALA A C 1
ATOM 573 O O . ALA A 1 71 ? -5.252 -6.817 7.572 1.00 78.12 71 ALA A O 1
ATOM 574 N N . TRP A 1 72 ? -3.933 -7.556 9.222 1.00 73.81 72 TRP A N 1
ATOM 575 C CA . TRP A 1 72 ? -2.646 -7.211 8.609 1.00 73.81 72 TRP A CA 1
ATOM 576 C C . TRP A 1 72 ? -2.263 -8.131 7.447 1.00 73.81 72 TRP A C 1
ATOM 578 O O . TRP A 1 72 ? -1.631 -7.683 6.496 1.00 73.81 72 TRP A O 1
ATOM 588 N N . VAL A 1 73 ? -2.647 -9.410 7.515 1.00 79.25 73 VAL A N 1
ATOM 589 C CA . VAL A 1 73 ? -2.360 -10.396 6.462 1.00 79.25 73 VAL A CA 1
ATOM 590 C C . VAL A 1 73 ? -2.984 -9.982 5.120 1.00 79.25 73 VAL A C 1
ATOM 592 O O . VAL A 1 73 ? -2.242 -9.901 4.141 1.00 79.25 73 VAL A O 1
ATOM 595 N N . PRO A 1 74 ? -4.288 -9.651 5.054 1.00 78.38 74 PRO A N 1
ATOM 596 C CA . PRO A 1 74 ? -4.912 -9.136 3.843 1.00 78.38 74 PRO A CA 1
ATOM 597 C C . PRO A 1 74 ? -4.201 -7.892 3.279 1.00 78.38 74 PRO A C 1
ATOM 599 O O . PRO A 1 74 ? -3.780 -7.908 2.121 1.00 78.38 74 PRO A O 1
ATOM 602 N N . ILE A 1 75 ? -3.917 -6.902 4.137 1.00 75.56 75 ILE A N 1
ATOM 603 C CA . ILE A 1 75 ? -3.251 -5.640 3.760 1.00 75.56 75 ILE A CA 1
ATOM 604 C C . ILE A 1 75 ? -1.905 -5.902 3.086 1.00 75.56 75 ILE A C 1
ATOM 606 O O . ILE A 1 75 ? -1.588 -5.310 2.051 1.00 75.56 75 ILE A O 1
ATOM 610 N N . LEU A 1 76 ? -1.103 -6.805 3.654 1.00 77.00 76 LEU A N 1
ATOM 611 C CA . LEU A 1 76 ? 0.193 -7.165 3.083 1.00 77.00 76 LEU A CA 1
ATOM 612 C C . LEU A 1 76 ? 0.051 -7.894 1.746 1.00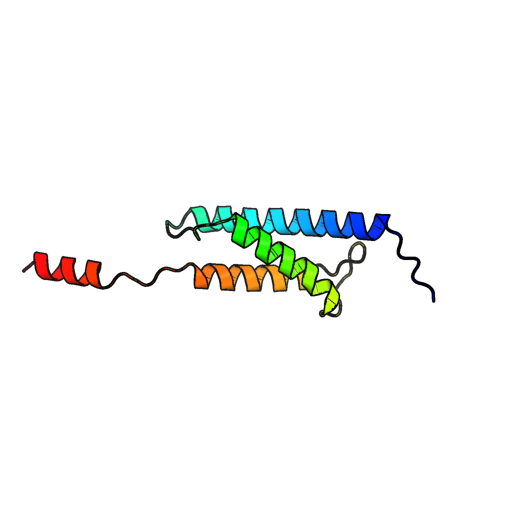 77.00 76 LEU A C 1
ATOM 614 O O . LEU A 1 76 ? 0.800 -7.596 0.818 1.00 77.00 76 LEU A O 1
ATOM 618 N N . ILE A 1 77 ? -0.899 -8.825 1.631 1.00 82.12 77 ILE A N 1
ATOM 619 C CA . ILE A 1 77 ? -1.118 -9.600 0.403 1.00 82.12 77 ILE A CA 1
ATOM 620 C C . ILE A 1 77 ? -1.593 -8.685 -0.725 1.00 82.12 77 ILE A C 1
ATOM 622 O O . ILE A 1 77 ? -0.999 -8.683 -1.803 1.00 82.12 77 ILE A O 1
ATOM 626 N N . VAL A 1 78 ? -2.629 -7.884 -0.482 1.00 82.06 78 VAL A N 1
ATOM 627 C CA . VAL A 1 78 ? -3.188 -6.969 -1.480 1.00 82.06 78 VAL A CA 1
ATOM 628 C C . VAL A 1 78 ? -2.145 -5.925 -1.874 1.00 82.06 78 VAL A C 1
ATOM 630 O O . VAL A 1 78 ? -1.889 -5.739 -3.065 1.00 82.06 78 VAL A O 1
ATOM 633 N N . GLY A 1 79 ? -1.472 -5.309 -0.897 1.00 77.94 79 GLY A N 1
ATOM 634 C CA . GLY A 1 79 ? -0.392 -4.358 -1.155 1.00 77.94 79 GLY A CA 1
ATOM 635 C C . GLY A 1 79 ? 0.733 -4.960 -2.002 1.00 77.94 79 GLY A C 1
ATOM 636 O O . GLY A 1 79 ? 1.180 -4.332 -2.964 1.00 77.94 79 GLY A O 1
ATOM 637 N N . ALA A 1 80 ? 1.147 -6.196 -1.708 1.00 78.94 80 ALA A N 1
ATOM 638 C CA . ALA A 1 80 ? 2.163 -6.902 -2.484 1.00 78.94 80 ALA A CA 1
ATOM 639 C C . ALA A 1 80 ? 1.696 -7.219 -3.912 1.00 78.94 80 ALA A C 1
ATOM 641 O O . ALA A 1 80 ? 2.445 -6.973 -4.857 1.00 78.94 80 ALA A O 1
ATOM 642 N N . ILE A 1 81 ? 0.467 -7.713 -4.096 1.00 85.00 81 ILE A N 1
ATOM 643 C CA . ILE A 1 81 ? -0.089 -8.014 -5.426 1.00 85.00 81 ILE A CA 1
ATOM 644 C C . ILE A 1 81 ? -0.100 -6.753 -6.291 1.00 85.00 81 ILE A C 1
ATOM 646 O O . ILE A 1 81 ? 0.431 -6.768 -7.402 1.00 85.00 81 ILE A O 1
ATOM 650 N N . PHE A 1 82 ? -0.645 -5.645 -5.784 1.00 81.44 82 PHE A N 1
ATOM 651 C CA . PHE A 1 82 ? -0.683 -4.386 -6.531 1.00 81.44 82 PHE A CA 1
ATOM 652 C C . PHE A 1 82 ? 0.718 -3.849 -6.828 1.00 81.44 82 PHE A C 1
ATOM 654 O O . PHE A 1 82 ? 0.964 -3.369 -7.936 1.00 81.44 82 PHE A O 1
ATOM 661 N N . ALA A 1 83 ? 1.656 -3.982 -5.890 1.00 77.19 83 ALA A N 1
ATOM 662 C CA . ALA A 1 83 ? 3.040 -3.591 -6.121 1.00 77.19 83 ALA A CA 1
ATOM 663 C C . ALA A 1 83 ? 3.697 -4.421 -7.242 1.00 77.19 83 ALA A C 1
ATOM 665 O O . ALA A 1 83 ? 4.378 -3.862 -8.104 1.00 77.19 83 ALA A O 1
ATOM 666 N N . PHE A 1 84 ? 3.449 -5.732 -7.285 1.00 79.00 84 PHE A N 1
ATOM 667 C CA . PHE A 1 84 ? 3.918 -6.609 -8.362 1.00 79.00 84 PHE A CA 1
ATOM 668 C C . PHE A 1 84 ? 3.275 -6.274 -9.711 1.00 79.00 84 PHE A C 1
ATOM 670 O O . PHE A 1 84 ? 3.979 -6.211 -10.718 1.00 79.00 84 PHE A O 1
ATOM 677 N N . VAL A 1 85 ? 1.963 -6.019 -9.740 1.00 83.06 85 VAL A N 1
ATOM 678 C CA . VAL A 1 85 ? 1.238 -5.637 -10.964 1.00 83.06 85 VAL A CA 1
ATOM 679 C C . VAL A 1 85 ? 1.787 -4.332 -11.530 1.00 83.06 85 VAL A C 1
ATOM 681 O O . VAL A 1 85 ? 2.095 -4.256 -12.718 1.00 83.06 85 VAL A O 1
ATOM 684 N N . LEU A 1 86 ? 1.967 -3.316 -10.686 1.00 75.94 86 LEU A N 1
ATOM 685 C CA . LEU A 1 86 ? 2.538 -2.039 -11.106 1.00 75.94 86 LEU A CA 1
ATOM 686 C C . LEU A 1 86 ? 3.992 -2.182 -11.565 1.00 75.94 86 LEU A C 1
ATOM 688 O O . LEU A 1 86 ? 4.399 -1.531 -12.527 1.00 75.94 86 LEU A O 1
ATOM 692 N N . TYR A 1 87 ? 4.770 -3.046 -10.912 1.00 74.25 87 TYR A N 1
ATOM 693 C CA . TYR A 1 87 ? 6.140 -3.325 -11.329 1.00 74.25 87 TYR A CA 1
ATOM 694 C C . TYR A 1 87 ? 6.169 -3.966 -12.719 1.00 74.25 87 TYR A C 1
ATOM 696 O O . TYR A 1 87 ? 6.869 -3.473 -13.604 1.00 74.25 87 TYR A O 1
ATOM 704 N N . ALA A 1 88 ? 5.354 -4.998 -12.942 1.00 79.19 88 ALA A N 1
ATOM 705 C CA . ALA A 1 88 ? 5.219 -5.639 -14.245 1.00 79.19 88 ALA A CA 1
ATOM 706 C C . ALA A 1 88 ? 4.757 -4.642 -15.322 1.00 79.19 88 ALA A C 1
ATOM 708 O O . ALA A 1 88 ? 5.334 -4.598 -16.406 1.00 79.19 88 ALA A O 1
ATOM 709 N N . ALA A 1 89 ? 3.781 -3.785 -15.003 1.00 76.12 89 ALA A N 1
ATOM 710 C CA . ALA A 1 89 ? 3.280 -2.757 -15.915 1.00 76.12 89 ALA A CA 1
ATOM 711 C C . ALA A 1 89 ? 4.325 -1.675 -16.248 1.00 76.12 89 ALA A C 1
ATOM 713 O O . ALA A 1 89 ? 4.289 -1.088 -17.326 1.00 76.12 89 ALA A O 1
ATOM 714 N N . SER A 1 90 ? 5.265 -1.405 -15.339 1.00 70.38 90 SER A N 1
ATOM 715 C CA . SER A 1 90 ? 6.334 -0.420 -15.546 1.00 70.38 90 SER A CA 1
ATOM 716 C C . SER A 1 90 ? 7.488 -0.915 -16.423 1.00 70.38 90 SER A C 1
ATOM 718 O O . SER A 1 90 ? 8.344 -0.126 -16.836 1.00 70.38 90 SER A O 1
ATOM 720 N N . MET A 1 91 ? 7.536 -2.215 -16.716 1.00 68.81 91 MET A N 1
ATOM 721 C CA . MET A 1 91 ? 8.602 -2.807 -17.508 1.00 68.81 91 MET A CA 1
ATOM 722 C C . MET A 1 91 ? 8.431 -2.396 -18.979 1.00 68.81 91 MET A C 1
ATOM 724 O O . MET A 1 91 ? 7.580 -2.917 -19.693 1.00 68.81 91 MET A O 1
ATOM 728 N N . SER A 1 92 ? 9.224 -1.416 -19.430 1.00 63.88 92 SER A N 1
ATOM 729 C CA . SER A 1 92 ? 9.197 -0.963 -20.827 1.00 63.88 92 SER A CA 1
ATOM 730 C C . SER A 1 92 ? 9.500 -2.114 -21.796 1.00 63.88 92 SER A C 1
ATOM 732 O O . SER A 1 92 ? 10.431 -2.887 -21.540 1.00 63.88 92 SER A O 1
ATOM 734 N N . PRO A 1 93 ? 8.775 -2.214 -22.927 1.00 64.44 93 PRO A N 1
ATOM 735 C CA . PRO A 1 93 ? 9.080 -3.193 -23.957 1.00 64.44 93 PRO A CA 1
ATOM 736 C C . PRO A 1 93 ? 10.492 -2.949 -24.491 1.00 64.44 93 PRO A C 1
ATOM 738 O O . PRO A 1 93 ? 10.902 -1.808 -24.722 1.00 64.44 93 PRO A O 1
ATOM 741 N N . VAL A 1 94 ? 11.249 -4.031 -24.680 1.00 64.62 94 VAL A N 1
ATOM 742 C CA . VAL A 1 94 ? 12.591 -3.971 -25.265 1.00 64.62 94 VAL A CA 1
ATOM 743 C C . VAL A 1 94 ? 12.483 -3.269 -26.617 1.00 64.62 94 VAL A C 1
ATOM 745 O O . VAL A 1 94 ? 11.776 -3.726 -27.514 1.00 64.62 94 VAL A O 1
ATOM 748 N N . ASN A 1 95 ? 13.158 -2.127 -26.757 1.00 72.75 95 ASN A N 1
ATOM 749 C CA . ASN A 1 95 ? 13.109 -1.338 -27.979 1.00 72.75 95 ASN A CA 1
ATOM 750 C C . ASN A 1 95 ? 13.900 -2.058 -29.084 1.00 72.75 95 ASN A C 1
ATOM 752 O O . ASN A 1 95 ? 15.111 -1.861 -29.233 1.00 72.75 95 ASN A O 1
ATOM 756 N N . TYR A 1 96 ? 13.199 -2.901 -29.846 1.00 71.44 96 TYR A N 1
ATOM 757 C CA . TYR A 1 96 ? 13.755 -3.739 -30.911 1.00 71.44 96 TYR A CA 1
ATOM 758 C C . TYR A 1 96 ? 14.462 -2.925 -32.007 1.00 71.44 96 TYR A C 1
ATOM 760 O O . TYR A 1 96 ? 15.467 -3.385 -32.545 1.00 71.44 96 TYR A O 1
ATOM 768 N N . LYS A 1 97 ? 14.034 -1.676 -32.264 1.00 74.94 97 LYS A N 1
ATOM 769 C CA . LYS A 1 97 ? 14.688 -0.774 -33.233 1.00 74.94 97 LYS A CA 1
ATOM 770 C C . LYS A 1 97 ? 16.135 -0.468 -32.846 1.00 74.94 97 LYS A C 1
ATOM 772 O O . LYS A 1 97 ? 16.988 -0.314 -33.714 1.00 74.94 97 LYS A O 1
ATOM 777 N N . SER A 1 98 ? 16.422 -0.365 -31.549 1.00 68.62 98 SER A N 1
ATOM 778 C CA . SER A 1 98 ? 17.782 -0.134 -31.030 1.00 68.62 98 SER A CA 1
ATOM 779 C C . SER A 1 98 ? 18.683 -1.349 -31.239 1.00 68.62 98 SER A C 1
ATOM 781 O O . SER A 1 98 ? 19.873 -1.193 -31.499 1.00 68.62 98 SER A O 1
ATOM 783 N N . VAL A 1 99 ? 18.109 -2.550 -31.120 1.00 77.19 99 VAL A N 1
ATOM 784 C CA . VAL A 1 99 ? 18.817 -3.822 -31.303 1.00 77.19 99 VAL A CA 1
ATOM 785 C C . VAL A 1 99 ? 19.137 -4.020 -32.784 1.00 77.19 99 VAL A C 1
ATOM 787 O O . VAL A 1 99 ? 20.295 -4.218 -33.136 1.00 77.19 99 VAL A O 1
ATOM 790 N N . GLU A 1 100 ? 18.150 -3.847 -33.662 1.00 78.56 100 GLU A N 1
ATOM 791 C CA . GLU A 1 100 ? 18.309 -3.968 -35.116 1.00 78.56 100 GLU A CA 1
ATOM 792 C C . GLU A 1 100 ? 19.326 -2.961 -35.680 1.00 78.56 100 GLU A C 1
ATOM 794 O O . GLU A 1 100 ? 20.209 -3.320 -36.460 1.00 78.56 100 GLU A O 1
ATOM 799 N N . LYS A 1 101 ? 19.281 -1.703 -35.218 1.00 80.81 101 LYS A N 1
ATOM 800 C CA . LYS A 1 101 ? 20.246 -0.670 -35.629 1.00 80.81 101 LYS A CA 1
ATOM 801 C C . LYS A 1 101 ? 21.680 -1.002 -35.202 1.00 80.81 101 LYS A C 1
ATOM 803 O O . LYS A 1 101 ? 22.614 -0.582 -35.876 1.00 80.81 101 LYS A O 1
ATOM 808 N N . LYS A 1 102 ? 21.864 -1.748 -34.106 1.00 80.44 102 LYS A N 1
ATOM 809 C CA . LYS A 1 102 ? 23.190 -2.166 -33.640 1.00 80.44 102 LYS A CA 1
ATOM 810 C C . LYS A 1 102 ? 23.783 -3.278 -34.505 1.00 80.44 102 LYS A C 1
ATOM 812 O O . LYS A 1 102 ? 24.979 -3.237 -34.741 1.00 80.44 102 LYS A O 1
ATOM 817 N N . TYR A 1 103 ? 22.982 -4.222 -34.998 1.00 81.75 103 TYR A N 1
ATOM 818 C CA . TYR A 1 103 ? 23.474 -5.267 -35.907 1.00 81.75 103 TYR A CA 1
ATOM 819 C C . TYR A 1 103 ? 23.761 -4.724 -37.310 1.00 81.75 103 TYR A C 1
ATOM 821 O O . TYR A 1 103 ? 24.828 -4.987 -37.845 1.00 81.75 103 TYR A O 1
ATOM 829 N N . ARG A 1 104 ? 22.885 -3.866 -37.844 1.00 83.31 104 ARG A N 1
ATOM 830 C CA . ARG A 1 104 ? 23.040 -3.276 -39.184 1.00 83.31 104 ARG A CA 1
ATOM 831 C C . ARG A 1 104 ? 24.253 -2.349 -39.350 1.00 83.31 104 ARG A C 1
ATOM 833 O O . ARG A 1 104 ? 24.699 -2.129 -40.462 1.00 83.31 104 ARG A O 1
ATOM 840 N N . ASN A 1 105 ? 24.755 -1.760 -38.265 1.00 82.00 105 ASN A N 1
ATOM 841 C CA . ASN A 1 105 ? 25.914 -0.861 -38.309 1.00 82.00 105 ASN A CA 1
ATOM 842 C C . ASN A 1 105 ? 27.261 -1.594 -38.146 1.00 82.00 105 ASN A C 1
ATOM 844 O O . ASN A 1 105 ? 28.299 -0.940 -38.196 1.00 82.00 105 ASN A O 1
ATOM 848 N N . ASN A 1 106 ? 27.242 -2.902 -37.872 1.00 77.50 106 ASN A N 1
ATOM 849 C CA . ASN A 1 106 ? 28.444 -3.727 -37.712 1.00 77.50 106 ASN A CA 1
ATOM 850 C C . ASN A 1 106 ? 28.713 -4.622 -38.944 1.00 77.50 106 ASN A C 1
ATOM 852 O O . ASN A 1 106 ? 29.603 -5.467 -38.876 1.00 77.50 106 ASN A O 1
ATOM 856 N N . GLU A 1 107 ? 27.941 -4.452 -40.023 1.00 66.75 107 GLU A N 1
ATOM 857 C CA . GLU A 1 107 ? 28.168 -5.013 -41.367 1.00 66.75 107 GLU A CA 1
ATOM 858 C C . GLU A 1 107 ? 28.789 -3.944 -42.275 1.00 66.75 107 GLU A C 1
ATOM 860 O O . GLU A 1 107 ? 29.664 -4.308 -43.091 1.00 66.75 107 GLU A O 1
#

pLDDT: mean 72.98, std 8.91, range [40.75, 85.06]

Secondary structure (DSSP, 8-state):
------HHHHHHHHHHHHHHHHHHHHHHHHHHTTSS---S-HHHHHHHHHHHHHHHHHH----SPEETTEEHHHHHHHHHHHHHHHHHHH-PPP-HHHHHHHHHT--